Protein AF-A0A2U3B540-F1 (afdb_monomer_lite)

Structure (mmCIF, N/CA/C/O backbone):
data_AF-A0A2U3B540-F1
#
_entry.id   AF-A0A2U3B540-F1
#
loop_
_atom_site.group_PDB
_atom_site.id
_atom_site.type_symbol
_atom_site.label_atom_id
_atom_site.label_alt_id
_atom_site.label_comp_id
_atom_site.label_asym_id
_atom_site.label_entity_id
_atom_site.label_seq_id
_atom_site.pdbx_PDB_ins_code
_atom_site.Cartn_x
_atom_site.Cartn_y
_atom_site.Cartn_z
_atom_site.occupancy
_atom_site.B_iso_or_equiv
_atom_site.auth_seq_id
_atom_site.auth_comp_id
_atom_site.auth_asym_id
_atom_site.auth_atom_id
_atom_site.pdbx_PDB_model_num
ATOM 1 N N . MET A 1 1 ? 2.900 -5.921 -21.558 1.00 49.66 1 MET A N 1
ATOM 2 C CA . MET A 1 1 ? 2.241 -5.917 -20.238 1.00 49.66 1 MET A CA 1
ATOM 3 C C . MET A 1 1 ? 2.323 -4.485 -19.763 1.00 49.66 1 MET A C 1
ATOM 5 O O . MET A 1 1 ? 3.393 -4.026 -19.381 1.00 49.66 1 MET A O 1
ATOM 9 N N . ASP A 1 2 ? 1.264 -3.749 -20.072 1.00 55.56 2 ASP A N 1
ATOM 10 C CA . ASP A 1 2 ? 1.250 -2.291 -20.138 1.00 55.56 2 ASP A CA 1
ATOM 11 C C . ASP A 1 2 ? 1.266 -1.685 -18.737 1.00 55.56 2 ASP A C 1
ATOM 13 O O . ASP A 1 2 ? 0.846 -2.303 -17.764 1.00 55.56 2 ASP A O 1
ATOM 17 N N . ILE A 1 3 ? 1.725 -0.448 -18.624 1.00 53.69 3 ILE A N 1
ATOM 18 C CA . ILE A 1 3 ? 1.868 0.304 -17.366 1.00 53.69 3 ILE A CA 1
ATOM 19 C C . ILE A 1 3 ? 0.606 0.250 -16.465 1.00 53.69 3 ILE A C 1
ATOM 21 O O . ILE A 1 3 ? 0.709 0.256 -15.234 1.00 53.69 3 ILE A O 1
ATOM 25 N N . PHE A 1 4 ? -0.577 0.107 -17.069 1.00 60.50 4 PHE A N 1
ATOM 26 C CA . PHE A 1 4 ? -1.860 -0.068 -16.386 1.00 60.50 4 PHE A CA 1
ATOM 27 C C . PHE A 1 4 ? -1.971 -1.357 -15.553 1.00 60.50 4 PHE A C 1
ATOM 29 O O . PHE A 1 4 ? -2.594 -1.329 -14.489 1.00 60.50 4 PHE A O 1
ATOM 36 N N . ASP A 1 5 ? -1.345 -2.463 -15.965 1.00 78.88 5 ASP A N 1
ATOM 37 C CA . ASP A 1 5 ? -1.400 -3.741 -15.236 1.00 78.88 5 ASP A CA 1
ATOM 38 C C . ASP A 1 5 ? -0.646 -3.657 -13.903 1.00 78.88 5 ASP A C 1
ATOM 40 O O . ASP A 1 5 ? -1.101 -4.170 -12.873 1.00 78.88 5 ASP A O 1
ATOM 44 N N . MET A 1 6 ? 0.491 -2.954 -13.903 1.00 77.75 6 MET A N 1
ATOM 45 C CA . MET A 1 6 ? 1.318 -2.747 -12.712 1.00 77.75 6 MET A CA 1
ATOM 46 C C . MET A 1 6 ? 0.661 -1.770 -11.740 1.00 77.75 6 MET A C 1
ATOM 48 O O . MET A 1 6 ? 0.580 -2.065 -10.547 1.00 77.75 6 MET A O 1
ATOM 52 N N . TYR A 1 7 ? 0.111 -0.661 -12.247 1.00 84.62 7 TYR A N 1
ATOM 53 C CA . TYR A 1 7 ? -0.667 0.272 -11.432 1.00 84.62 7 TYR A CA 1
ATOM 54 C C . TYR A 1 7 ? -1.865 -0.413 -10.771 1.00 84.62 7 TYR A C 1
ATOM 56 O O . TYR A 1 7 ? -2.055 -0.305 -9.561 1.00 84.62 7 TYR A O 1
ATOM 64 N N . ARG A 1 8 ? -2.651 -1.180 -11.538 1.00 84.81 8 ARG A N 1
ATOM 65 C CA . ARG A 1 8 ? -3.842 -1.873 -11.026 1.00 84.81 8 ARG A CA 1
ATOM 66 C C . ARG A 1 8 ? -3.492 -2.928 -9.980 1.00 84.81 8 ARG A C 1
ATOM 68 O O . ARG A 1 8 ? -4.202 -3.059 -8.982 1.00 84.81 8 ARG A O 1
ATOM 75 N N . SER A 1 9 ? -2.393 -3.650 -10.187 1.00 85.44 9 SER A N 1
ATOM 76 C CA . SER A 1 9 ? -1.884 -4.634 -9.227 1.00 85.44 9 SER A CA 1
ATOM 77 C C . SER A 1 9 ? -1.448 -3.970 -7.921 1.00 85.44 9 SER A C 1
ATOM 79 O O . SER A 1 9 ? -1.836 -4.428 -6.844 1.00 85.44 9 SER A O 1
ATOM 81 N N . GLY A 1 10 ? -0.714 -2.856 -8.012 1.00 87.44 10 GLY A N 1
ATOM 82 C CA . GLY A 1 10 ? -0.353 -2.039 -6.856 1.00 87.44 10 GLY A CA 1
ATOM 83 C C . GLY A 1 10 ? -1.593 -1.543 -6.119 1.00 87.44 10 GLY A C 1
ATOM 84 O O . GLY A 1 10 ? -1.733 -1.781 -4.920 1.00 87.44 10 GLY A O 1
ATOM 85 N N . PHE A 1 11 ? -2.536 -0.946 -6.851 1.00 90.25 11 PHE A N 1
ATOM 86 C CA . PHE A 1 11 ? -3.786 -0.408 -6.313 1.00 90.25 11 PHE A CA 1
ATOM 87 C C . PHE A 1 11 ? -4.593 -1.443 -5.542 1.00 90.25 11 PHE A C 1
ATOM 89 O O . PHE A 1 11 ? -4.962 -1.195 -4.395 1.00 90.25 11 PHE A O 1
ATOM 96 N N . LYS A 1 12 ? -4.826 -2.623 -6.126 1.00 90.06 12 LYS A N 1
ATOM 97 C CA . LYS A 1 12 ? -5.596 -3.687 -5.471 1.00 90.06 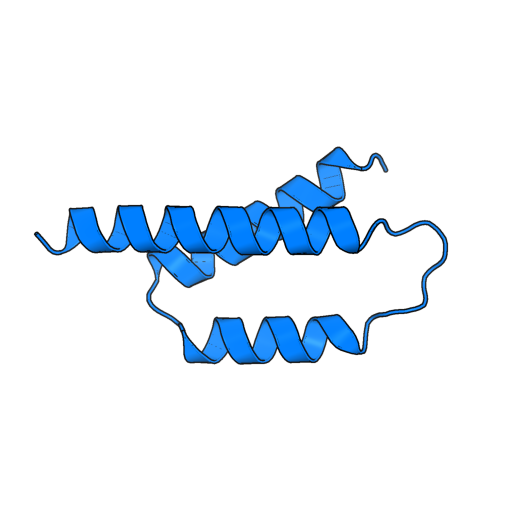12 LYS A CA 1
ATOM 98 C C . LYS A 1 12 ? -4.979 -4.081 -4.126 1.00 90.06 12 LYS A C 1
ATOM 100 O O . LYS A 1 12 ? -5.681 -4.154 -3.121 1.00 90.06 12 LYS A O 1
ATOM 105 N N . ARG A 1 13 ? -3.661 -4.276 -4.101 1.00 87.19 13 ARG A N 1
ATOM 106 C CA . ARG A 1 13 ? -2.934 -4.715 -2.905 1.00 87.19 13 ARG A CA 1
ATOM 107 C C . ARG A 1 13 ? -2.896 -3.636 -1.823 1.00 87.19 13 ARG A C 1
ATOM 109 O O . ARG A 1 13 ? -3.165 -3.910 -0.655 1.00 87.19 13 ARG A O 1
ATOM 116 N N . GLY A 1 14 ? -2.650 -2.388 -2.226 1.00 89.69 14 GLY A N 1
ATOM 117 C CA . GLY A 1 14 ? -2.755 -1.230 -1.344 1.00 89.69 14 GLY A CA 1
ATOM 118 C C . GLY A 1 14 ? -4.148 -1.124 -0.717 1.00 89.69 14 GLY A C 1
ATOM 119 O O . GLY A 1 14 ? -4.267 -0.989 0.501 1.00 89.69 14 GLY A O 1
ATOM 120 N N . TYR A 1 15 ? -5.202 -1.261 -1.527 1.00 91.75 15 TYR A N 1
ATOM 121 C CA . TYR A 1 15 ? -6.595 -1.207 -1.080 1.00 91.75 15 TYR A CA 1
ATOM 122 C C . TYR A 1 15 ? -6.945 -2.301 -0.071 1.00 91.75 15 TYR A C 1
ATOM 124 O O . TYR A 1 15 ? -7.534 -2.004 0.970 1.00 91.75 15 TYR A O 1
ATOM 132 N N . GLU A 1 16 ? -6.549 -3.549 -0.321 1.00 89.50 16 GLU A N 1
ATOM 133 C CA . GLU A 1 16 ? -6.749 -4.666 0.615 1.00 89.50 16 GLU A CA 1
ATOM 134 C C . GLU A 1 16 ? -6.093 -4.387 1.975 1.00 89.50 16 GLU A C 1
ATOM 136 O O . GLU A 1 16 ? -6.679 -4.629 3.032 1.00 89.50 16 GLU A O 1
ATOM 141 N N . HIS A 1 17 ? -4.895 -3.808 1.976 1.00 88.81 17 HIS A N 1
ATOM 142 C CA . HIS A 1 17 ? -4.201 -3.437 3.204 1.00 88.81 17 HIS A CA 1
ATOM 143 C C . HIS A 1 17 ? -4.826 -2.249 3.936 1.00 88.81 17 HIS A C 1
ATOM 145 O O . HIS A 1 17 ? -4.929 -2.274 5.167 1.00 88.81 17 HIS A O 1
ATOM 151 N N . GLY A 1 18 ? -5.265 -1.226 3.201 1.00 87.44 18 GLY A N 1
ATOM 152 C CA . GLY A 1 18 ? -5.930 -0.058 3.772 1.00 87.44 18 GLY A CA 1
ATOM 153 C C . GLY A 1 18 ? -7.285 -0.416 4.382 1.00 87.44 18 GLY A C 1
ATOM 154 O O . GLY A 1 18 ? -7.557 -0.068 5.530 1.00 87.44 18 GLY A O 1
ATOM 155 N N . SER A 1 19 ? -8.099 -1.174 3.643 1.00 88.38 19 SER A N 1
ATOM 156 C CA . SER A 1 19 ? -9.456 -1.581 4.039 1.00 88.38 19 SER A CA 1
ATOM 157 C C . SER A 1 19 ? -9.497 -2.628 5.153 1.00 88.38 19 SER A C 1
ATOM 159 O O . SER A 1 19 ? -10.503 -2.740 5.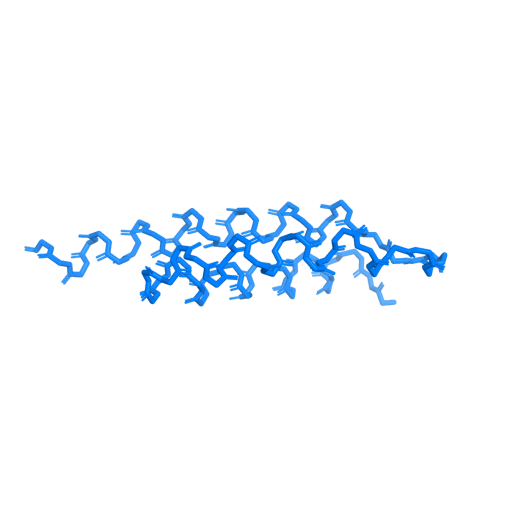845 1.00 88.38 19 SER A O 1
ATOM 161 N N . SER A 1 20 ? -8.410 -3.372 5.371 1.00 85.06 20 SER A N 1
ATOM 162 C CA . SER A 1 20 ? -8.281 -4.328 6.482 1.00 85.06 20 SER A CA 1
ATOM 163 C C . SER A 1 20 ? -7.606 -3.741 7.727 1.00 85.06 20 SER A C 1
ATOM 165 O O . SER A 1 20 ? -7.464 -4.434 8.733 1.00 85.06 20 SER A O 1
ATOM 167 N N . GLY A 1 21 ? -7.152 -2.482 7.678 1.00 81.38 21 GLY A N 1
ATOM 168 C CA . GLY A 1 21 ? -6.486 -1.815 8.801 1.00 81.38 21 GLY A CA 1
ATOM 169 C C . GLY A 1 21 ? -5.092 -2.369 9.126 1.00 81.38 21 GLY A C 1
ATOM 170 O O . GLY A 1 21 ? -4.510 -2.031 10.161 1.00 81.38 21 GLY A O 1
ATOM 171 N N . LYS A 1 22 ? -4.512 -3.199 8.250 1.00 81.69 22 LYS A N 1
ATOM 172 C CA . LYS A 1 22 ? -3.244 -3.913 8.468 1.00 81.69 22 LYS A CA 1
ATOM 173 C C . LYS A 1 22 ? -2.016 -3.032 8.202 1.00 81.69 22 LYS A C 1
ATOM 175 O O . LYS A 1 22 ? -1.155 -3.358 7.385 1.00 81.69 22 LYS A O 1
ATOM 180 N N . ARG A 1 23 ? -1.879 -1.929 8.948 1.00 77.88 23 ARG A N 1
ATOM 181 C CA . ARG A 1 23 ? -0.797 -0.932 8.771 1.00 77.88 23 ARG A CA 1
ATOM 182 C C . ARG A 1 23 ? 0.613 -1.535 8.819 1.00 77.88 23 ARG A C 1
ATOM 184 O O . ARG A 1 23 ? 1.479 -1.143 8.045 1.00 77.88 23 ARG A O 1
ATOM 191 N N . ARG A 1 24 ? 0.845 -2.506 9.715 1.00 81.44 24 ARG A N 1
ATOM 192 C CA . ARG A 1 24 ? 2.148 -3.184 9.848 1.00 81.44 24 ARG A CA 1
ATOM 193 C C . ARG A 1 24 ? 2.478 -4.057 8.634 1.00 81.44 24 ARG A C 1
ATOM 195 O O . ARG A 1 24 ? 3.615 -4.025 8.184 1.00 81.44 24 ARG A O 1
ATOM 202 N N . MET A 1 25 ? 1.505 -4.790 8.086 1.00 79.12 25 MET A N 1
ATOM 203 C CA . MET A 1 25 ? 1.724 -5.593 6.872 1.00 79.12 25 MET A CA 1
ATOM 204 C C . MET A 1 25 ? 1.966 -4.705 5.649 1.00 79.12 25 MET A C 1
ATOM 206 O O . MET A 1 25 ? 2.843 -5.018 4.854 1.00 79.12 25 MET A O 1
ATOM 210 N N . ALA A 1 26 ? 1.275 -3.565 5.546 1.00 80.00 26 ALA A N 1
ATOM 211 C CA . ALA A 1 26 ? 1.523 -2.589 4.485 1.00 80.00 26 ALA A CA 1
ATOM 212 C C . ALA A 1 26 ? 2.956 -2.030 4.521 1.00 80.00 26 ALA A C 1
ATOM 214 O O . ALA A 1 26 ? 3.619 -1.940 3.491 1.00 80.00 26 ALA A O 1
ATOM 215 N N . ALA A 1 27 ? 3.456 -1.696 5.716 1.00 79.75 27 ALA A N 1
ATOM 216 C CA . ALA A 1 27 ? 4.828 -1.223 5.893 1.00 79.75 27 ALA A CA 1
ATOM 217 C C . ALA A 1 27 ? 5.860 -2.298 5.515 1.00 79.75 27 ALA A C 1
ATOM 219 O O . ALA A 1 27 ? 6.824 -2.000 4.813 1.00 79.75 27 ALA A O 1
ATOM 220 N N . TRP A 1 28 ? 5.633 -3.547 5.933 1.00 82.31 28 TRP A N 1
ATOM 221 C CA . TRP A 1 28 ? 6.487 -4.678 5.566 1.00 82.31 28 TRP A CA 1
ATOM 222 C C . TRP A 1 28 ? 6.497 -4.941 4.061 1.00 82.31 28 TRP A C 1
ATOM 224 O O . TRP A 1 28 ? 7.569 -5.094 3.486 1.00 82.31 28 TRP A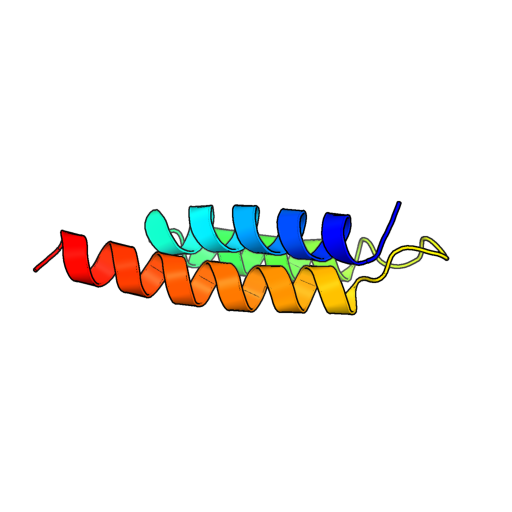 O 1
ATOM 234 N N . GLU A 1 29 ? 5.338 -4.940 3.403 1.00 75.12 29 GLU A N 1
ATOM 235 C CA . GLU A 1 29 ? 5.272 -5.127 1.953 1.00 75.12 29 GLU A CA 1
ATOM 236 C C . GLU A 1 29 ? 5.981 -4.017 1.190 1.00 75.12 29 GLU A C 1
ATOM 238 O O . GLU A 1 29 ? 6.753 -4.325 0.292 1.00 75.12 29 GLU A O 1
ATOM 243 N N . LEU A 1 30 ? 5.790 -2.751 1.573 1.00 74.44 30 LEU A N 1
ATOM 244 C CA . LEU A 1 30 ? 6.490 -1.630 0.943 1.00 74.44 30 LEU A CA 1
ATOM 245 C C . LEU A 1 30 ? 8.012 -1.765 1.076 1.00 74.44 30 LEU A C 1
ATOM 247 O O . LEU A 1 30 ? 8.738 -1.476 0.126 1.00 74.44 30 LEU A O 1
ATOM 251 N N . ILE A 1 31 ? 8.502 -2.233 2.228 1.00 76.81 31 ILE A N 1
ATOM 252 C CA . ILE A 1 31 ? 9.928 -2.501 2.452 1.00 76.81 31 ILE A CA 1
ATOM 253 C C . ILE A 1 31 ? 10.407 -3.680 1.599 1.00 76.81 31 ILE A C 1
ATOM 255 O O . ILE A 1 31 ? 11.477 -3.581 1.015 1.00 76.81 31 ILE A O 1
ATOM 259 N N . LEU A 1 32 ? 9.627 -4.757 1.480 1.00 72.69 32 LEU A N 1
ATOM 260 C CA . LEU A 1 32 ? 9.971 -5.949 0.691 1.00 72.69 32 LEU A CA 1
ATOM 261 C C . LEU A 1 32 ? 9.818 -5.753 -0.824 1.00 72.69 32 LEU A C 1
ATOM 263 O O . LEU A 1 32 ? 10.492 -6.429 -1.596 1.00 72.69 32 LEU A O 1
ATOM 267 N N . THR A 1 33 ? 9.012 -4.789 -1.272 1.00 66.75 33 THR A N 1
ATOM 268 C CA . THR A 1 33 ? 8.962 -4.371 -2.682 1.00 66.75 33 THR A CA 1
ATOM 269 C C . THR A 1 33 ? 10.140 -3.482 -3.090 1.00 66.75 33 THR A C 1
ATOM 271 O O . THR A 1 33 ? 10.382 -3.317 -4.280 1.00 66.75 33 THR A O 1
ATOM 274 N N . LYS A 1 34 ? 10.910 -2.939 -2.131 1.00 62.00 34 LYS A N 1
ATOM 275 C CA . LYS A 1 34 ? 12.147 -2.179 -2.399 1.00 62.00 34 LYS A CA 1
ATOM 276 C C . LYS A 1 34 ? 13.385 -3.028 -2.746 1.00 62.00 34 LYS A C 1
ATOM 278 O O . LYS A 1 34 ? 14.327 -2.449 -3.256 1.00 62.00 34 LYS A O 1
ATOM 283 N N . PRO A 1 35 ? 13.490 -4.328 -2.431 1.00 53.91 35 PRO A N 1
ATOM 284 C CA . PRO A 1 35 ? 14.577 -5.166 -2.956 1.00 53.91 35 PRO A CA 1
ATOM 285 C C . PRO A 1 35 ? 14.189 -6.024 -4.167 1.00 53.91 35 PRO A C 1
ATOM 287 O O . PRO A 1 35 ? 15.084 -6.501 -4.855 1.00 53.91 35 PRO A O 1
ATOM 290 N N . VAL A 1 36 ? 12.899 -6.180 -4.496 1.00 54.59 36 VAL A N 1
ATOM 291 C CA . VAL A 1 36 ? 12.445 -6.791 -5.770 1.00 54.59 36 VAL A CA 1
ATOM 292 C C . VAL A 1 36 ? 12.505 -5.735 -6.885 1.00 54.59 36 VAL A C 1
ATOM 294 O O . VAL A 1 36 ? 11.528 -5.378 -7.535 1.00 54.59 36 VAL A O 1
ATOM 297 N N . ILE A 1 37 ? 13.687 -5.154 -7.022 1.00 52.03 37 ILE A N 1
ATOM 298 C CA . ILE A 1 37 ? 14.098 -4.154 -8.002 1.00 52.03 37 ILE A CA 1
ATOM 299 C C . ILE A 1 37 ? 15.092 -4.886 -8.899 1.00 52.03 37 ILE A C 1
ATOM 301 O O . ILE A 1 37 ? 15.833 -5.708 -8.379 1.00 52.03 37 ILE A O 1
ATOM 305 N N . TRP A 1 38 ? 15.153 -4.559 -10.190 1.00 50.72 38 TRP A N 1
ATOM 306 C CA . TRP A 1 38 ? 16.106 -5.069 -11.203 1.00 50.72 38 TRP A CA 1
ATOM 307 C C . TRP A 1 38 ? 15.545 -6.018 -12.272 1.00 50.72 38 TRP A C 1
ATOM 309 O O . TRP A 1 38 ? 16.311 -6.714 -12.933 1.00 50.72 38 TRP A O 1
ATOM 319 N N . LEU A 1 39 ? 14.238 -5.997 -12.551 1.00 57.31 39 LEU A N 1
ATOM 320 C CA . LEU A 1 39 ? 13.747 -6.520 -13.832 1.00 57.31 39 LEU A CA 1
ATOM 321 C C . LEU A 1 39 ? 13.539 -5.362 -14.82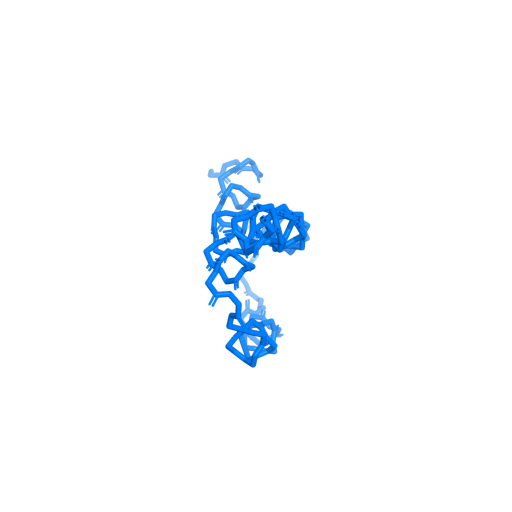5 1.00 57.31 39 LEU A C 1
ATOM 323 O O . LEU A 1 39 ? 12.620 -4.559 -14.630 1.00 57.31 39 LEU A O 1
ATOM 327 N N . PRO A 1 40 ? 14.387 -5.229 -15.867 1.00 52.78 40 PRO A N 1
ATOM 328 C CA . PRO A 1 40 ? 14.203 -4.206 -16.890 1.00 52.78 40 PRO A CA 1
ATOM 329 C C . PRO A 1 40 ? 12.854 -4.414 -17.591 1.00 52.78 40 PRO A C 1
ATOM 331 O O . PRO A 1 40 ? 12.538 -5.515 -18.034 1.00 52.78 40 PRO A O 1
ATOM 334 N N . GLY A 1 41 ? 12.041 -3.355 -17.655 1.00 60.34 41 GLY A N 1
ATOM 335 C CA . GLY A 1 41 ? 10.693 -3.380 -18.242 1.00 60.34 41 GLY A CA 1
ATOM 336 C C . GLY A 1 41 ? 9.534 -3.388 -17.237 1.00 60.34 41 GLY A C 1
ATOM 337 O O . GLY A 1 41 ? 8.386 -3.231 -17.646 1.00 60.34 41 GLY A O 1
ATOM 338 N N . VAL A 1 42 ? 9.796 -3.503 -15.929 1.00 62.03 42 VAL A N 1
ATOM 339 C CA . VAL A 1 42 ? 8.762 -3.358 -14.890 1.00 62.03 42 VAL A CA 1
ATOM 340 C C . VAL A 1 42 ? 8.692 -1.898 -14.437 1.00 62.03 42 VAL A C 1
ATOM 342 O O . VAL A 1 42 ? 9.609 -1.400 -13.783 1.00 62.03 42 VAL A O 1
ATOM 345 N N . ASN A 1 43 ? 7.602 -1.194 -14.767 1.00 70.44 43 ASN A N 1
ATOM 346 C CA . ASN A 1 43 ? 7.386 0.180 -14.301 1.00 70.44 43 ASN A CA 1
ATOM 347 C C . ASN A 1 43 ? 6.956 0.192 -12.822 1.00 70.44 43 ASN A C 1
ATOM 349 O O . ASN A 1 43 ? 5.774 0.237 -12.476 1.00 70.44 43 ASN A O 1
ATOM 353 N N . ILE A 1 44 ? 7.957 0.116 -11.946 1.00 74.75 44 ILE A N 1
ATOM 354 C CA . ILE A 1 44 ? 7.804 0.068 -10.489 1.00 74.75 44 ILE A CA 1
ATOM 355 C C . ILE A 1 44 ? 7.163 1.331 -9.914 1.00 74.75 44 ILE A C 1
ATOM 357 O O . ILE A 1 44 ? 6.418 1.253 -8.939 1.00 74.75 44 ILE A O 1
ATOM 361 N N . PHE A 1 45 ? 7.408 2.487 -10.533 1.00 78.81 45 PHE A N 1
ATOM 362 C CA . PHE A 1 45 ? 6.808 3.745 -10.103 1.00 78.81 45 PHE A CA 1
ATOM 363 C C . PHE A 1 45 ? 5.290 3.675 -10.232 1.00 78.81 45 PHE A C 1
ATOM 365 O O . PHE A 1 45 ? 4.591 3.999 -9.278 1.00 78.81 45 PHE A O 1
ATOM 372 N N . SER A 1 46 ? 4.782 3.108 -11.328 1.00 81.06 46 SER A N 1
ATOM 373 C CA . SER A 1 46 ? 3.345 2.897 -11.506 1.00 81.06 46 SER A CA 1
ATOM 374 C C . SER A 1 46 ? 2.757 1.907 -10.497 1.00 81.06 46 SER A C 1
ATOM 376 O O . SER A 1 46 ? 1.666 2.150 -9.987 1.00 81.06 46 SER A O 1
ATOM 378 N N . TYR A 1 47 ? 3.470 0.831 -10.139 1.00 84.00 47 TYR A N 1
ATOM 379 C CA . TYR A 1 47 ? 3.024 -0.076 -9.070 1.00 84.00 47 TYR A CA 1
ATOM 380 C C . TYR A 1 47 ? 2.959 0.631 -7.708 1.00 84.00 47 TYR A C 1
ATOM 382 O O . TYR A 1 47 ? 1.964 0.507 -6.995 1.00 84.00 47 TYR A O 1
ATOM 390 N N . LEU A 1 48 ? 3.999 1.386 -7.342 1.00 84.12 48 LEU A N 1
ATOM 391 C CA . LEU A 1 48 ? 4.063 2.105 -6.068 1.00 84.12 48 LEU A CA 1
ATOM 392 C C . LEU A 1 48 ? 3.005 3.211 -5.982 1.00 84.12 48 LEU A C 1
ATOM 394 O O . LEU A 1 48 ? 2.346 3.340 -4.952 1.00 84.12 48 LEU A O 1
ATOM 398 N N . GLU A 1 49 ? 2.801 3.968 -7.060 1.00 85.94 49 GLU A N 1
ATOM 399 C CA . GLU A 1 49 ? 1.724 4.957 -7.160 1.00 85.94 49 GLU A CA 1
ATOM 400 C C . GLU A 1 49 ? 0.355 4.303 -6.987 1.00 85.94 49 GLU A C 1
ATOM 402 O O . GLU A 1 49 ? -0.442 4.760 -6.163 1.00 85.94 49 GLU A O 1
ATOM 407 N N . GLY A 1 50 ? 0.111 3.193 -7.691 1.00 88.50 50 GLY A N 1
ATOM 408 C CA . GLY A 1 50 ? -1.098 2.394 -7.526 1.00 88.50 50 GLY A CA 1
ATOM 409 C C . GLY A 1 50 ? -1.290 1.980 -6.072 1.00 88.50 50 GLY A C 1
ATOM 410 O O . GLY A 1 50 ? -2.334 2.252 -5.486 1.00 88.50 50 GLY A O 1
ATOM 411 N N . TYR A 1 51 ? -0.260 1.403 -5.452 1.00 89.12 51 TYR A N 1
ATOM 412 C CA . TYR A 1 51 ? -0.296 0.937 -4.065 1.00 89.12 51 TYR A CA 1
ATOM 413 C C . TYR A 1 51 ? -0.634 2.041 -3.067 1.00 89.12 51 TYR A C 1
ATOM 415 O O . TYR A 1 51 ? -1.505 1.862 -2.214 1.00 89.12 51 TYR A O 1
ATOM 423 N N . ILE A 1 52 ? 0.024 3.196 -3.172 1.00 88.19 52 ILE A N 1
ATOM 424 C CA . ILE A 1 52 ? -0.219 4.334 -2.280 1.00 88.19 52 ILE A CA 1
ATOM 425 C C . ILE A 1 52 ? -1.657 4.838 -2.440 1.00 88.19 52 ILE A C 1
ATOM 427 O O . ILE A 1 52 ? -2.328 5.096 -1.436 1.00 88.19 52 ILE A O 1
ATOM 431 N N . MET A 1 53 ? -2.139 4.953 -3.680 1.00 92.06 53 MET A N 1
ATOM 432 C CA . MET A 1 53 ? -3.505 5.389 -3.972 1.00 92.06 53 MET A CA 1
ATOM 433 C C . MET A 1 53 ? -4.540 4.401 -3.428 1.00 92.06 53 MET A C 1
ATOM 435 O O . MET A 1 53 ? -5.434 4.807 -2.687 1.00 92.06 53 MET A O 1
ATOM 439 N N . GLY A 1 54 ? -4.366 3.105 -3.696 1.00 91.12 54 GLY A N 1
ATOM 440 C CA . GLY A 1 54 ? -5.247 2.057 -3.185 1.00 91.12 54 GLY A CA 1
ATOM 441 C C . GLY A 1 54 ? -5.284 2.025 -1.660 1.00 91.12 54 GLY A C 1
ATOM 442 O O . GLY A 1 54 ? -6.355 1.961 -1.066 1.00 91.12 54 GLY A O 1
ATOM 443 N N . TYR A 1 55 ? -4.133 2.153 -0.996 1.00 90.12 55 TYR A N 1
ATOM 444 C CA . TYR A 1 55 ? -4.058 2.164 0.467 1.00 90.12 55 TYR A CA 1
ATOM 445 C C . TYR A 1 55 ? -4.802 3.344 1.098 1.00 90.12 55 TYR A C 1
ATOM 447 O O . TYR A 1 55 ? -5.520 3.165 2.086 1.00 90.12 55 TYR A O 1
ATOM 455 N N . ARG A 1 56 ? -4.680 4.544 0.519 1.00 88.88 56 ARG A N 1
ATOM 456 C CA . ARG A 1 56 ? -5.429 5.732 0.966 1.00 88.88 56 ARG A CA 1
ATOM 457 C C . ARG A 1 56 ? -6.938 5.544 0.817 1.00 88.88 56 ARG A C 1
ATOM 459 O O . ARG A 1 56 ? -7.690 5.884 1.733 1.00 88.88 56 ARG A O 1
ATOM 466 N N . ASP A 1 57 ? -7.368 4.973 -0.301 1.00 90.88 57 ASP A N 1
ATOM 467 C CA . ASP A 1 57 ? -8.782 4.721 -0.578 1.00 90.88 57 ASP A CA 1
ATOM 468 C C . ASP A 1 57 ? -9.363 3.631 0.344 1.00 90.88 57 ASP A C 1
ATOM 470 O O . ASP A 1 57 ? -10.425 3.790 0.955 1.00 90.88 57 ASP A O 1
ATOM 474 N N . GLY A 1 58 ? -8.591 2.567 0.577 1.00 88.31 58 GLY A N 1
ATOM 475 C CA . GLY A 1 58 ? -8.927 1.511 1.529 1.00 88.31 58 GLY A CA 1
ATOM 476 C C . GLY A 1 58 ? -9.078 2.030 2.962 1.00 88.31 58 GLY A C 1
ATOM 477 O O . GLY A 1 58 ? -10.039 1.671 3.640 1.00 88.31 58 GLY A O 1
ATOM 478 N N . ILE A 1 59 ? -8.185 2.919 3.424 1.00 88.75 59 ILE A N 1
ATOM 479 C CA . ILE A 1 59 ? -8.311 3.559 4.749 1.00 88.75 59 ILE A CA 1
ATOM 480 C C . ILE A 1 59 ? -9.583 4.402 4.836 1.00 88.75 59 ILE A C 1
ATOM 482 O O . ILE A 1 59 ? -10.263 4.373 5.861 1.00 88.75 59 ILE A O 1
ATOM 486 N N . THR A 1 60 ? -9.895 5.166 3.788 1.00 88.25 60 THR A N 1
ATOM 487 C CA . THR A 1 60 ? -11.099 6.007 3.750 1.00 88.25 60 THR A CA 1
ATOM 488 C C . THR A 1 60 ? -12.355 5.145 3.852 1.00 88.25 60 THR A C 1
ATOM 490 O O . THR A 1 60 ? -13.213 5.410 4.691 1.00 88.25 60 THR A O 1
ATOM 493 N N . THR A 1 61 ? -12.413 4.050 3.091 1.00 83.56 61 THR A N 1
ATOM 494 C CA . THR A 1 61 ? -13.512 3.074 3.151 1.00 83.56 61 THR A CA 1
ATOM 495 C C . THR A 1 61 ? -13.632 2.428 4.535 1.00 83.56 61 THR A C 1
ATOM 497 O O . THR A 1 61 ? -14.730 2.312 5.078 1.00 83.56 61 THR A O 1
ATOM 500 N N . LEU A 1 62 ? -12.507 2.034 5.142 1.00 78.44 62 LEU A N 1
ATOM 501 C CA . LEU A 1 62 ? -12.486 1.481 6.498 1.00 78.44 62 LEU A CA 1
ATOM 502 C C . LEU A 1 62 ? -13.003 2.491 7.529 1.00 78.44 62 LEU A C 1
ATOM 504 O O . LEU A 1 62 ? -13.780 2.123 8.402 1.00 78.44 62 LEU A O 1
ATOM 508 N N . ARG A 1 63 ? -12.606 3.765 7.417 1.00 77.81 63 ARG A N 1
ATOM 509 C CA . ARG A 1 63 ? -13.085 4.841 8.296 1.00 77.81 63 ARG A CA 1
ATOM 510 C C . ARG A 1 63 ? -14.600 5.025 8.183 1.00 77.81 63 ARG A C 1
ATOM 512 O O . ARG A 1 63 ? -15.243 5.194 9.210 1.00 77.81 63 ARG A O 1
ATOM 519 N N . VAL A 1 64 ? -15.158 4.969 6.973 1.00 78.44 64 VAL A N 1
ATOM 520 C CA . VAL A 1 64 ? -16.614 5.049 6.756 1.00 78.44 64 VAL A CA 1
ATOM 521 C C . VAL A 1 64 ? -17.343 3.847 7.361 1.00 78.44 64 VAL A C 1
ATOM 523 O O . VAL A 1 64 ? -18.425 4.023 7.889 1.00 78.44 64 VAL A O 1
ATOM 526 N N . ARG A 1 65 ? -16.760 2.642 7.332 1.00 68.50 65 ARG A N 1
ATOM 527 C CA . ARG A 1 65 ? -17.374 1.435 7.923 1.00 68.50 65 ARG A CA 1
ATOM 528 C C . ARG A 1 65 ? -17.404 1.400 9.454 1.00 68.50 65 ARG A C 1
ATOM 530 O O . ARG A 1 65 ? -18.121 0.572 10.004 1.00 68.50 65 ARG A O 1
ATOM 537 N N . ILE A 1 66 ? -16.558 2.184 10.120 1.00 70.81 66 ILE A N 1
ATOM 538 C CA . ILE A 1 66 ? -16.431 2.191 11.588 1.00 70.81 66 ILE A CA 1
ATOM 539 C C . ILE A 1 66 ? -17.293 3.297 12.226 1.00 70.81 66 ILE A C 1
ATOM 541 O O . ILE A 1 66 ? -17.611 3.195 13.409 1.00 70.81 66 ILE A O 1
ATOM 545 N N . ASN A 1 67 ? -17.659 4.329 11.458 1.00 65.06 67 ASN A N 1
ATOM 546 C CA . ASN A 1 67 ? -18.644 5.347 11.848 1.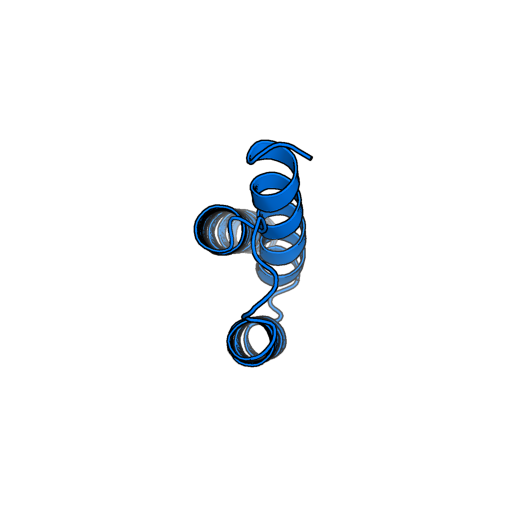00 65.06 67 ASN A CA 1
ATOM 547 C C . ASN A 1 67 ? -20.070 4.863 11.579 1.00 65.06 67 ASN A C 1
ATOM 549 O O . ASN A 1 67 ? -20.962 5.290 12.342 1.00 65.06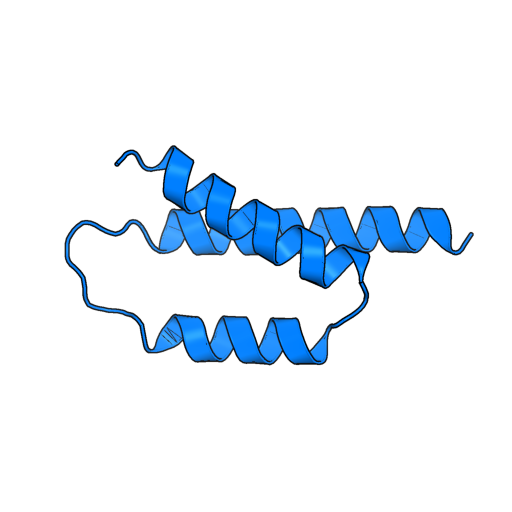 67 ASN A O 1
#

Radius of gyration: 12.5 Å; chains: 1; bounding box: 35×13×32 Å

Secondary structure (DSSP, 8-state):
--HHHHHHHHHHHHHHHHHTT-HHHHHHHHHHHTTS---TT--HHHHHHHHHHHHHHHHHHHHHHH-

Foldseek 3Di:
DDLVVLLQQLLVQLQVCLLVVVPVVLVVVVVVLVVVDDDPPDPVVSSPNSNVNNNVVNVVNNVVVVD

Organism: NCBI:txid2200953

Sequence (67 aa):
MDIFDMYRSGFKRGYEHGSSGKRRMAAWELILTKPVIWLPGVNIFSYLEGYIMGYRDGITTLRVRIN

pLDDT: mean 77.43, std 12.41, range [49.66, 92.06]